Protein AF-A0A443SEE2-F1 (afdb_monomer_lite)

InterPro domains:
  IPR051436 Autophagy-related EPG5 [PTHR31139] (10-114)
  IPR059030 Epg5-like, central TPR repeats [PF26103] (9-128)

Secondary structure (DSSP, 8-state):
-HHHHHHHHH--HHHHHTTS-HHHHHHHHHHHHHHHHHH-SS--HHHHHHHHHHHHHHHHHHHTTTTTTHHHHHHHHHHHHHTT-S-THHHHHHHHHTT-----SS--HHHHHHHHHHHHHHSTTSS---

Organism: NCBI:txid299467

pLDDT: mean 77.96, std 16.77, range [37.06, 95.12]

Structure (mmCIF, N/CA/C/O backbone):
data_AF-A0A443SEE2-F1
#
_entry.id   AF-A0A443SEE2-F1
#
loop_
_atom_site.group_PDB
_atom_site.id
_atom_site.type_symbol
_atom_site.label_atom_id
_atom_site.label_alt_id
_atom_site.label_comp_id
_atom_site.label_asym_id
_atom_site.label_entity_id
_atom_site.label_seq_id
_atom_site.pdbx_PDB_ins_code
_atom_site.Cartn_x
_atom_site.Cartn_y
_atom_site.Cartn_z
_atom_site.occupancy
_atom_site.B_iso_or_equiv
_atom_site.auth_seq_id
_atom_site.auth_comp_id
_atom_site.auth_asym_id
_atom_site.auth_atom_id
_atom_site.pdbx_PDB_model_num
ATOM 1 N N . MET A 1 1 ? -20.504 -14.846 -4.254 1.00 46.56 1 MET A N 1
ATOM 2 C CA . MET A 1 1 ? -19.499 -14.355 -3.280 1.00 46.56 1 MET A CA 1
ATOM 3 C C . MET A 1 1 ? -18.223 -15.199 -3.322 1.00 46.56 1 MET A C 1
ATOM 5 O O . MET A 1 1 ? -17.171 -14.640 -3.590 1.00 46.56 1 MET A O 1
ATOM 9 N N . PHE A 1 2 ? -18.309 -16.530 -3.189 1.00 39.66 2 PHE A N 1
ATOM 10 C CA . PHE A 1 2 ? -17.156 -17.447 -3.275 1.00 39.66 2 PHE A CA 1
ATOM 11 C C . PHE A 1 2 ? -16.376 -17.401 -4.605 1.00 39.66 2 PHE A C 1
ATOM 13 O O . PHE A 1 2 ? -15.151 -17.400 -4.594 1.00 39.66 2 PHE A O 1
ATOM 20 N N . THR A 1 3 ? -17.060 -17.278 -5.745 1.00 41.34 3 THR A N 1
ATOM 21 C CA . THR A 1 3 ? -16.430 -17.241 -7.080 1.00 41.34 3 THR A CA 1
ATOM 22 C C . THR A 1 3 ? -15.561 -16.000 -7.308 1.00 41.34 3 THR A C 1
ATOM 24 O O . THR A 1 3 ? -14.531 -16.072 -7.968 1.00 41.34 3 THR A O 1
ATOM 27 N N . VAL A 1 4 ? -15.947 -14.861 -6.722 1.00 49.19 4 VAL A N 1
ATOM 28 C CA . VAL A 1 4 ? -15.193 -13.600 -6.820 1.00 49.19 4 VAL A CA 1
ATOM 29 C C . VAL A 1 4 ? -13.936 -13.665 -5.951 1.00 49.19 4 VAL A C 1
ATOM 31 O O . VAL A 1 4 ? -12.861 -13.299 -6.407 1.00 49.19 4 VAL A O 1
ATOM 34 N N . ILE A 1 5 ? -14.039 -14.205 -4.732 1.00 50.00 5 ILE A N 1
ATOM 35 C CA . ILE A 1 5 ? -12.885 -14.372 -3.833 1.00 50.00 5 ILE A CA 1
ATOM 36 C C . ILE A 1 5 ? -11.859 -15.343 -4.438 1.00 50.00 5 ILE A C 1
ATOM 38 O O . ILE A 1 5 ? -10.663 -15.070 -4.388 1.00 50.00 5 ILE A O 1
ATOM 42 N N . TYR A 1 6 ? -12.316 -16.433 -5.064 1.00 48.41 6 TYR A N 1
ATOM 43 C CA . TYR A 1 6 ? -11.445 -17.398 -5.739 1.00 48.41 6 TYR A CA 1
ATOM 44 C C . TYR A 1 6 ? -10.645 -16.766 -6.888 1.00 48.41 6 TYR A C 1
ATOM 46 O O . TYR A 1 6 ? -9.431 -16.950 -6.966 1.00 48.41 6 TYR A O 1
ATOM 54 N N . HIS A 1 7 ? -11.294 -15.962 -7.737 1.00 53.75 7 HIS A N 1
ATOM 55 C CA . HIS A 1 7 ? -10.612 -15.301 -8.851 1.00 53.75 7 HIS A CA 1
ATOM 56 C C . HIS A 1 7 ? -9.624 -14.220 -8.409 1.00 53.75 7 HIS A C 1
ATOM 58 O O . HIS A 1 7 ? -8.552 -14.120 -8.998 1.00 53.75 7 HIS A O 1
ATOM 64 N N . ILE A 1 8 ? -9.923 -13.458 -7.351 1.00 56.81 8 ILE A N 1
ATOM 65 C CA . ILE A 1 8 ? -8.972 -12.461 -6.833 1.00 56.81 8 ILE A CA 1
ATOM 66 C C . ILE A 1 8 ? -7.785 -13.168 -6.155 1.00 56.81 8 ILE A C 1
ATOM 68 O O . ILE A 1 8 ? -6.652 -12.720 -6.278 1.00 56.81 8 ILE A O 1
ATOM 72 N N . HIS A 1 9 ? -8.001 -14.308 -5.487 1.00 59.94 9 HIS A N 1
ATOM 73 C CA . HIS A 1 9 ? -6.911 -15.063 -4.858 1.00 59.94 9 HIS A CA 1
ATOM 74 C C . HIS A 1 9 ? -5.947 -15.680 -5.888 1.00 59.94 9 HIS A C 1
ATOM 76 O O . HIS A 1 9 ? -4.756 -15.830 -5.610 1.00 59.94 9 HIS A O 1
ATOM 82 N N . GLN A 1 10 ? -6.440 -16.042 -7.073 1.00 65.19 10 GLN A N 1
ATOM 83 C CA . GLN A 1 10 ? -5.607 -16.538 -8.173 1.00 65.19 10 GLN A CA 1
ATOM 84 C C . GLN A 1 10 ? -4.943 -15.426 -8.988 1.00 65.19 10 GLN A C 1
ATOM 86 O O . GLN A 1 10 ? -4.058 -15.712 -9.794 1.00 65.19 10 GLN A O 1
ATOM 91 N N . PHE A 1 11 ? -5.350 -14.171 -8.799 1.00 75.81 11 PHE A N 1
ATOM 92 C CA . PHE A 1 11 ? -4.791 -13.061 -9.548 1.00 75.81 11 PHE A CA 1
ATOM 93 C C . PHE A 1 11 ? -3.407 -12.683 -9.007 1.00 75.81 11 PHE A C 1
ATOM 95 O O . PHE A 1 11 ? -3.268 -12.032 -7.968 1.00 75.81 11 PHE A O 1
ATOM 102 N N . ASP A 1 12 ? -2.363 -13.092 -9.730 1.00 82.88 12 ASP A N 1
ATOM 103 C CA . ASP A 1 12 ? -0.988 -12.694 -9.440 1.00 82.88 12 ASP A CA 1
ATOM 104 C C . ASP A 1 12 ? -0.733 -11.251 -9.895 1.00 82.88 12 ASP A C 1
ATOM 106 O O . ASP A 1 12 ? -0.177 -10.979 -10.962 1.00 82.88 12 ASP A O 1
ATOM 110 N N . VAL A 1 13 ? -1.148 -10.313 -9.042 1.00 84.31 13 VAL A N 1
ATOM 111 C CA . VAL A 1 13 ? -0.943 -8.871 -9.231 1.00 84.31 13 VAL A CA 1
ATOM 112 C C . VAL A 1 13 ? 0.531 -8.527 -9.439 1.00 84.31 13 VAL A C 1
ATOM 114 O O . VAL A 1 13 ? 0.828 -7.628 -10.215 1.00 84.31 13 VAL A O 1
ATOM 117 N N . ASN A 1 14 ? 1.468 -9.230 -8.796 1.00 82.75 14 ASN A N 1
ATOM 118 C CA . ASN A 1 14 ? 2.893 -8.916 -8.920 1.00 82.75 14 ASN A CA 1
ATOM 119 C C . ASN A 1 14 ? 3.394 -9.195 -10.344 1.00 82.75 14 ASN A C 1
ATOM 121 O O . ASN A 1 14 ? 4.034 -8.344 -10.960 1.00 82.75 14 ASN A O 1
ATOM 125 N N . SER A 1 15 ? 3.067 -10.369 -10.887 1.00 82.31 15 SER A N 1
ATOM 126 C CA . SER A 1 15 ? 3.425 -10.723 -12.265 1.00 82.31 15 SER A CA 1
ATOM 127 C C . SER A 1 15 ? 2.676 -9.865 -13.289 1.00 82.31 15 SER A C 1
ATOM 129 O O . SER A 1 15 ? 3.283 -9.404 -14.253 1.00 82.31 15 SER A O 1
ATOM 131 N N . TRP A 1 16 ? 1.390 -9.586 -13.057 1.00 89.81 16 TRP A N 1
ATOM 132 C CA . TRP A 1 16 ? 0.579 -8.736 -13.933 1.00 89.81 16 TRP A CA 1
ATOM 133 C C . TRP A 1 16 ? 1.084 -7.287 -13.991 1.00 89.81 16 TRP A C 1
ATOM 135 O O . TRP A 1 16 ? 1.222 -6.733 -15.082 1.00 89.81 16 TRP A O 1
ATOM 145 N N . LEU A 1 17 ? 1.457 -6.694 -12.849 1.00 86.69 17 LEU A N 1
ATOM 146 C CA . LEU A 1 17 ? 1.955 -5.315 -12.787 1.00 86.69 17 LEU A CA 1
ATOM 147 C C . LEU A 1 17 ? 3.214 -5.084 -13.628 1.00 86.69 17 LEU A C 1
ATOM 149 O O . LEU A 1 17 ? 3.448 -3.960 -14.058 1.00 86.69 17 LEU A O 1
ATOM 153 N N . LYS A 1 18 ? 4.015 -6.122 -13.890 1.00 84.62 18 LYS A N 1
ATOM 154 C CA . LYS A 1 18 ? 5.246 -6.014 -14.691 1.00 84.62 18 LYS A CA 1
ATOM 155 C C . LYS A 1 18 ? 4.995 -5.855 -16.190 1.00 84.62 18 LYS A C 1
ATOM 157 O O . LYS A 1 18 ? 5.890 -5.401 -16.892 1.00 84.62 18 LYS A O 1
ATOM 162 N N . ILE A 1 19 ? 3.826 -6.266 -16.677 1.00 89.25 19 ILE A N 1
ATOM 163 C CA . ILE A 1 19 ? 3.516 -6.333 -18.115 1.00 89.25 19 ILE A CA 1
ATOM 164 C C . ILE A 1 19 ? 2.350 -5.431 -18.527 1.00 89.25 19 ILE A C 1
ATOM 166 O O . ILE A 1 19 ? 2.161 -5.175 -19.712 1.00 89.25 19 ILE A O 1
ATOM 170 N N . VAL A 1 20 ? 1.551 -4.982 -17.560 1.00 91.00 20 VAL A N 1
ATOM 171 C CA . VAL A 1 20 ? 0.346 -4.188 -17.794 1.00 91.00 20 VAL A CA 1
ATOM 172 C C . VAL A 1 20 ? 0.673 -2.733 -18.170 1.00 91.00 20 VAL A C 1
ATOM 174 O O . VAL A 1 20 ? 1.660 -2.158 -17.703 1.00 91.00 20 VAL A O 1
ATOM 177 N N . ALA A 1 21 ? -0.188 -2.112 -18.980 1.00 91.62 21 ALA A N 1
ATOM 178 C CA . ALA A 1 21 ? -0.100 -0.696 -19.309 1.00 91.62 21 ALA A CA 1
ATOM 179 C C . ALA A 1 21 ? -0.434 0.217 -18.112 1.00 91.62 21 ALA A C 1
ATOM 181 O O . ALA A 1 21 ? -1.302 -0.073 -17.286 1.00 91.62 21 ALA A O 1
ATOM 182 N N . ASP A 1 22 ? 0.178 1.404 -18.073 1.00 89.56 22 ASP A N 1
ATOM 183 C CA . ASP A 1 22 ? 0.053 2.346 -16.948 1.00 89.56 22 ASP A CA 1
ATOM 184 C C . ASP A 1 22 ? -1.384 2.800 -16.670 1.00 89.56 22 ASP A C 1
ATOM 186 O O . ASP A 1 22 ? -1.771 3.032 -15.518 1.00 89.56 22 ASP A O 1
ATOM 190 N N . ARG A 1 23 ? -2.194 2.911 -17.729 1.00 92.62 23 ARG A N 1
ATOM 191 C CA . ARG A 1 23 ? -3.616 3.255 -17.631 1.00 92.62 23 ARG A CA 1
ATOM 192 C C . ARG A 1 23 ? -4.376 2.217 -16.808 1.00 92.62 23 ARG A C 1
ATOM 194 O O . ARG A 1 23 ? -5.179 2.590 -15.956 1.00 92.62 23 ARG A O 1
ATOM 201 N N . GLU A 1 24 ? -4.127 0.939 -17.062 1.00 91.69 24 GLU A N 1
ATOM 202 C CA . GLU A 1 24 ? -4.805 -0.171 -16.394 1.00 91.69 24 GLU A CA 1
ATOM 203 C C . GLU A 1 24 ? -4.331 -0.292 -14.940 1.00 91.69 24 GLU A C 1
ATOM 205 O O . GLU A 1 24 ? -5.164 -0.436 -14.049 1.00 91.69 24 GLU A O 1
ATOM 210 N N . SER A 1 25 ? -3.033 -0.108 -14.667 1.00 91.50 25 SER A N 1
ATOM 211 C CA . SER A 1 25 ? -2.506 -0.015 -13.294 1.00 91.50 25 SER A CA 1
ATOM 212 C C . SER A 1 25 ? -3.155 1.114 -12.493 1.00 91.50 25 SER A C 1
ATOM 214 O O . SER A 1 25 ? -3.513 0.935 -11.330 1.00 91.50 25 SER A O 1
ATOM 216 N N . THR A 1 26 ? -3.331 2.284 -13.113 1.00 92.56 26 THR A N 1
ATOM 217 C CA . THR A 1 26 ? -3.946 3.449 -12.461 1.00 92.56 26 THR A CA 1
ATOM 218 C C . THR A 1 26 ? -5.421 3.189 -12.159 1.00 92.56 26 THR A C 1
ATOM 220 O O . THR A 1 26 ? -5.888 3.470 -11.055 1.00 92.56 26 THR A O 1
ATOM 223 N N . GLN A 1 27 ? -6.157 2.601 -13.106 1.00 93.44 27 GLN A N 1
ATOM 224 C CA . GLN A 1 27 ? -7.550 2.199 -12.894 1.00 93.44 27 GLN A CA 1
ATOM 225 C C . GLN A 1 27 ? -7.667 1.140 -11.795 1.00 93.44 27 GLN A C 1
ATOM 227 O O . GLN A 1 27 ? -8.519 1.256 -10.913 1.00 93.44 27 GLN A O 1
ATOM 232 N N . PHE A 1 28 ? -6.779 0.146 -11.798 1.00 94.25 28 PHE A N 1
ATOM 233 C CA . PHE A 1 28 ? -6.723 -0.872 -10.758 1.00 94.25 28 PHE A CA 1
ATOM 234 C C . PHE A 1 28 ? -6.459 -0.255 -9.382 1.00 94.25 28 PHE A C 1
ATOM 236 O O . PHE A 1 28 ? -7.170 -0.575 -8.433 1.00 94.25 28 PHE A O 1
ATOM 243 N N . LEU A 1 29 ? -5.519 0.687 -9.269 1.00 95.12 29 LEU A N 1
ATOM 244 C CA . LEU A 1 29 ? -5.239 1.383 -8.012 1.00 95.12 29 LEU A CA 1
ATOM 245 C C . LEU A 1 29 ? -6.443 2.185 -7.502 1.00 95.12 29 LEU A C 1
ATOM 247 O O . LEU A 1 29 ? -6.727 2.175 -6.305 1.00 95.12 29 LEU A O 1
ATOM 251 N N . GLN A 1 30 ? -7.181 2.846 -8.396 1.00 95.00 30 GLN A N 1
ATOM 252 C CA . GLN A 1 30 ? -8.413 3.554 -8.038 1.00 95.00 30 GLN A CA 1
ATOM 253 C C . GLN A 1 30 ? -9.492 2.588 -7.532 1.00 95.00 30 GLN A C 1
ATOM 255 O O . GLN A 1 30 ? -10.102 2.830 -6.488 1.00 95.00 30 GLN A O 1
ATOM 260 N N . MET A 1 31 ? -9.702 1.467 -8.230 1.00 95.06 31 MET A N 1
ATOM 261 C CA . MET A 1 31 ? -10.640 0.423 -7.805 1.00 95.06 31 MET A CA 1
ATOM 262 C C . MET A 1 31 ? -10.240 -0.179 -6.455 1.00 95.06 31 MET A C 1
ATOM 264 O O . MET A 1 31 ? -11.090 -0.366 -5.583 1.00 95.06 31 MET A O 1
ATOM 268 N N . LEU A 1 32 ? -8.946 -0.433 -6.268 1.00 94.69 32 LEU A N 1
ATOM 269 C CA . LEU A 1 32 ? -8.374 -0.949 -5.034 1.00 94.69 32 LEU A CA 1
ATOM 270 C C . LEU A 1 32 ? -8.601 0.022 -3.872 1.00 94.69 32 LEU A C 1
ATOM 272 O O . LEU A 1 32 ? -9.077 -0.394 -2.818 1.00 94.69 32 LEU A O 1
ATOM 276 N N . GLY A 1 33 ? -8.328 1.314 -4.078 1.00 94.12 33 GLY A N 1
ATOM 277 C CA . GLY A 1 33 ? -8.597 2.363 -3.099 1.00 94.12 33 GLY A CA 1
ATOM 278 C C . GLY A 1 33 ? -10.068 2.390 -2.687 1.00 94.12 33 GLY A C 1
ATOM 279 O O . GLY A 1 33 ? -10.372 2.270 -1.502 1.00 94.12 33 GLY A O 1
ATOM 280 N N . ASN A 1 34 ? -10.987 2.457 -3.653 1.00 94.31 34 ASN A N 1
ATOM 281 C CA . ASN A 1 34 ? -12.431 2.472 -3.390 1.00 94.31 34 ASN A CA 1
ATOM 282 C C . ASN A 1 34 ? -12.894 1.245 -2.595 1.00 94.31 34 ASN A C 1
ATOM 284 O O . ASN A 1 34 ? -13.676 1.365 -1.650 1.00 94.31 34 ASN A O 1
ATOM 288 N N . ALA A 1 35 ? -12.382 0.064 -2.940 1.00 92.88 35 ALA A N 1
ATOM 289 C CA . ALA A 1 35 ? -12.690 -1.153 -2.209 1.00 92.88 35 ALA A CA 1
ATOM 290 C C . ALA A 1 35 ? -12.152 -1.111 -0.772 1.00 92.88 35 ALA A C 1
ATOM 292 O O . ALA A 1 35 ? -12.892 -1.445 0.152 1.00 92.88 35 ALA A O 1
ATOM 293 N N . LEU A 1 36 ? -10.921 -0.637 -0.556 1.00 93.81 36 LEU A N 1
ATOM 294 C CA . LEU A 1 36 ? -10.349 -0.452 0.782 1.00 93.81 36 LEU A CA 1
ATOM 295 C C . LEU A 1 36 ? -11.188 0.509 1.639 1.00 93.81 36 LEU A C 1
ATOM 297 O O . LEU A 1 36 ? -11.471 0.193 2.794 1.00 93.81 36 LEU A O 1
ATOM 301 N N . PHE A 1 37 ? -11.665 1.621 1.069 1.00 93.81 37 PHE A N 1
ATOM 302 C CA . PHE A 1 37 ? -12.598 2.531 1.747 1.00 93.81 37 PHE A CA 1
ATOM 303 C C . PHE A 1 37 ? -13.937 1.859 2.088 1.00 93.81 37 PHE A C 1
ATOM 305 O O . PHE A 1 37 ? -14.502 2.126 3.146 1.00 93.81 37 PHE A O 1
ATOM 312 N N . SER A 1 38 ? -14.429 0.946 1.244 1.00 91.94 38 SER A N 1
ATOM 313 C CA . SER A 1 38 ? -15.696 0.234 1.483 1.00 91.94 38 SER A CA 1
ATOM 314 C C . SER A 1 38 ? -15.652 -0.738 2.672 1.00 91.94 38 SER A C 1
ATOM 316 O O . SER A 1 38 ? -16.694 -1.039 3.260 1.00 91.94 38 SER A O 1
ATOM 318 N N . PHE A 1 39 ? -14.462 -1.213 3.061 1.00 90.88 39 PHE A N 1
ATOM 319 C CA . PHE A 1 39 ? -14.288 -2.023 4.273 1.00 90.88 39 PHE A CA 1
ATOM 320 C C . PHE A 1 39 ? -14.373 -1.184 5.555 1.00 90.88 39 PHE A C 1
ATOM 322 O O . PHE A 1 39 ? -14.716 -1.719 6.611 1.00 90.88 39 PHE A O 1
ATOM 329 N N . GLY A 1 40 ? -14.102 0.121 5.468 1.00 88.81 40 GLY A N 1
ATOM 330 C CA . GLY A 1 40 ? -14.102 1.031 6.606 1.00 88.81 40 GLY A CA 1
ATOM 331 C C . GLY A 1 40 ? -12.990 0.746 7.624 1.00 88.81 40 GLY A C 1
ATOM 332 O O . GLY A 1 40 ? -12.047 -0.007 7.378 1.00 88.81 40 GLY A O 1
ATOM 333 N N . LYS A 1 41 ? -13.111 1.363 8.807 1.00 87.75 41 LYS A N 1
ATOM 334 C CA . LYS A 1 41 ? -12.120 1.245 9.893 1.00 87.75 41 LYS A CA 1
ATOM 335 C C . LYS A 1 41 ? -12.159 -0.083 10.655 1.00 87.75 41 LYS A C 1
ATOM 337 O O . LYS A 1 41 ? -11.118 -0.537 11.113 1.00 87.75 41 LYS A O 1
ATOM 342 N N . ASN A 1 42 ? -13.341 -0.693 10.774 1.00 87.00 42 ASN A N 1
ATOM 343 C CA . ASN A 1 42 ? -13.584 -1.913 11.554 1.00 87.00 42 ASN A CA 1
ATOM 344 C C . ASN A 1 42 ? -14.321 -2.953 10.692 1.00 87.00 42 ASN A C 1
ATOM 346 O O . ASN A 1 42 ? -15.540 -3.098 10.811 1.00 87.00 42 ASN A O 1
ATOM 350 N N . PRO A 1 43 ? -13.607 -3.638 9.787 1.00 86.38 43 PRO A N 1
ATOM 351 C CA . PRO A 1 43 ? -14.188 -4.689 8.964 1.00 86.38 43 PRO A CA 1
ATOM 352 C C . PRO A 1 43 ? -14.584 -5.899 9.820 1.00 86.38 43 PRO A C 1
ATOM 354 O O . PRO A 1 43 ? -13.843 -6.312 10.711 1.00 86.38 43 PRO A O 1
ATOM 357 N N . ASN A 1 44 ? -15.755 -6.467 9.531 1.00 86.62 44 ASN A N 1
ATOM 358 C CA . ASN A 1 44 ? -16.263 -7.688 10.157 1.00 86.62 44 ASN A CA 1
ATOM 359 C C . ASN A 1 44 ? -15.429 -8.919 9.762 1.00 86.62 44 ASN A C 1
ATOM 361 O O . ASN A 1 44 ? -14.793 -8.931 8.706 1.00 86.62 44 ASN A O 1
ATOM 365 N N . ASP A 1 45 ? -15.471 -9.969 10.584 1.00 82.19 45 ASP A N 1
ATOM 366 C CA . ASP A 1 45 ? -14.623 -11.163 10.434 1.00 82.19 45 ASP A CA 1
ATOM 367 C C . ASP A 1 45 ? -14.761 -11.837 9.061 1.00 82.19 45 ASP A C 1
ATOM 369 O O . ASP A 1 45 ? -13.770 -12.221 8.443 1.00 82.19 45 ASP A O 1
ATOM 373 N N . GLU A 1 46 ? -15.975 -11.862 8.509 1.00 80.69 46 GLU A N 1
ATOM 374 C CA . GLU A 1 46 ? -16.267 -12.405 7.174 1.00 80.69 46 GLU A CA 1
ATOM 375 C C . GLU A 1 46 ? -15.525 -11.679 6.038 1.00 80.69 46 GLU A C 1
ATOM 377 O O . GLU A 1 46 ? -15.282 -12.248 4.973 1.00 80.69 46 GLU A O 1
ATOM 382 N N . LYS A 1 47 ? -15.151 -10.413 6.250 1.00 83.62 47 LYS A N 1
ATOM 383 C CA . LYS A 1 47 ? -14.447 -9.579 5.270 1.00 83.62 47 LYS A CA 1
ATOM 384 C C . LYS A 1 47 ? -12.933 -9.565 5.466 1.00 83.62 47 LYS A C 1
ATOM 386 O O . LYS A 1 47 ? -12.233 -9.076 4.581 1.00 83.62 47 LYS A O 1
ATOM 391 N N . GLN A 1 48 ? -12.412 -10.112 6.566 1.00 82.94 48 GLN A N 1
ATOM 392 C CA . GLN A 1 48 ? -10.982 -10.055 6.902 1.00 82.94 48 GLN A CA 1
ATOM 393 C C . GLN A 1 48 ? -10.102 -10.745 5.856 1.00 82.94 48 GLN A C 1
ATOM 395 O O . GLN A 1 48 ? -9.055 -10.216 5.483 1.00 82.94 48 GLN A O 1
ATOM 400 N N . MET A 1 49 ? -10.544 -11.889 5.322 1.00 85.94 49 MET A N 1
ATOM 401 C CA . MET A 1 49 ? -9.804 -12.606 4.278 1.00 85.94 49 MET A CA 1
ATOM 402 C C . MET A 1 49 ? -9.672 -11.764 3.003 1.00 85.94 49 MET A C 1
ATOM 404 O O . MET A 1 49 ? -8.581 -11.631 2.447 1.00 85.94 49 MET A O 1
ATOM 408 N N . VAL A 1 50 ? -10.776 -11.157 2.560 1.00 88.06 50 VAL A N 1
ATOM 409 C CA . VAL A 1 50 ? -10.792 -10.304 1.364 1.00 88.06 50 VAL A CA 1
ATOM 410 C C . VAL A 1 50 ? -9.974 -9.040 1.609 1.00 88.06 50 VAL A C 1
ATOM 412 O O . VAL A 1 50 ? -9.154 -8.667 0.780 1.00 88.06 50 VAL A O 1
ATOM 415 N N . LEU A 1 51 ? -10.107 -8.421 2.780 1.00 89.62 51 LEU A N 1
ATOM 416 C CA . LEU A 1 51 ? -9.288 -7.279 3.164 1.00 89.62 51 LEU A CA 1
ATOM 417 C C . LEU A 1 51 ? -7.790 -7.610 3.125 1.00 89.62 51 LEU A C 1
ATOM 419 O O . LEU A 1 51 ? -7.016 -6.819 2.593 1.00 89.62 51 LEU A O 1
ATOM 423 N N . GLY A 1 52 ? -7.372 -8.768 3.645 1.00 89.25 52 GLY A N 1
ATOM 424 C CA . GLY A 1 52 ? -5.977 -9.223 3.606 1.00 89.25 52 GLY A CA 1
ATOM 425 C C . GLY A 1 52 ? -5.408 -9.288 2.187 1.00 89.25 52 GLY A C 1
ATOM 426 O O . GLY A 1 52 ? -4.274 -8.874 1.945 1.00 89.25 52 GLY A O 1
ATOM 427 N N . LEU A 1 53 ? -6.222 -9.726 1.230 1.00 90.94 53 LEU A N 1
ATOM 428 C CA . LEU A 1 53 ? -5.855 -9.782 -0.181 1.00 90.94 53 LEU A CA 1
ATOM 429 C C . LEU A 1 53 ? -5.670 -8.382 -0.786 1.00 90.94 53 LEU A C 1
ATOM 431 O O . LEU A 1 53 ? -4.653 -8.108 -1.420 1.00 90.94 53 LEU A O 1
ATOM 435 N N . TYR A 1 54 ? -6.597 -7.461 -0.511 1.00 92.44 54 TYR A N 1
ATOM 436 C CA . TYR A 1 54 ? -6.526 -6.079 -0.999 1.00 92.44 54 TYR A CA 1
ATOM 437 C C . TYR A 1 54 ? -5.366 -5.305 -0.356 1.00 92.44 54 TYR A C 1
ATOM 439 O O . TYR A 1 54 ? -4.680 -4.547 -1.041 1.00 92.44 54 TYR A O 1
ATOM 447 N N . ARG A 1 55 ? -5.096 -5.542 0.936 1.00 92.50 55 ARG A N 1
ATOM 448 C CA . ARG A 1 55 ? -3.909 -5.029 1.640 1.00 92.50 55 ARG A CA 1
ATOM 449 C C . ARG A 1 55 ? -2.641 -5.438 0.895 1.00 92.50 55 ARG A C 1
ATOM 451 O O . ARG A 1 55 ? -1.847 -4.579 0.529 1.00 92.50 55 ARG A O 1
ATOM 458 N N . LYS A 1 56 ? -2.504 -6.727 0.571 1.00 91.12 56 LYS A N 1
ATOM 459 C CA . LYS A 1 56 ? -1.350 -7.264 -0.163 1.00 91.12 56 LYS A CA 1
ATOM 460 C C . LYS A 1 56 ? -1.215 -6.677 -1.572 1.00 91.12 56 LYS A C 1
ATOM 462 O O . LYS A 1 56 ? -0.114 -6.350 -2.004 1.00 91.12 56 LYS A O 1
ATOM 467 N N . HIS A 1 57 ? -2.322 -6.500 -2.289 1.00 92.62 57 HIS A N 1
ATOM 468 C CA . HIS A 1 57 ? -2.308 -5.852 -3.602 1.00 92.62 57 HIS A CA 1
ATOM 469 C C . HIS A 1 57 ? -1.845 -4.394 -3.530 1.00 92.62 57 HIS A C 1
ATOM 471 O O . HIS A 1 57 ? -1.090 -3.961 -4.395 1.00 92.62 57 HIS A O 1
ATOM 477 N N . LEU A 1 58 ? -2.223 -3.653 -2.484 1.00 93.44 58 LEU A N 1
ATOM 478 C CA . LEU A 1 58 ? -1.761 -2.276 -2.287 1.00 93.44 58 LEU A CA 1
ATOM 479 C C . LEU A 1 58 ? -0.252 -2.222 -2.027 1.00 93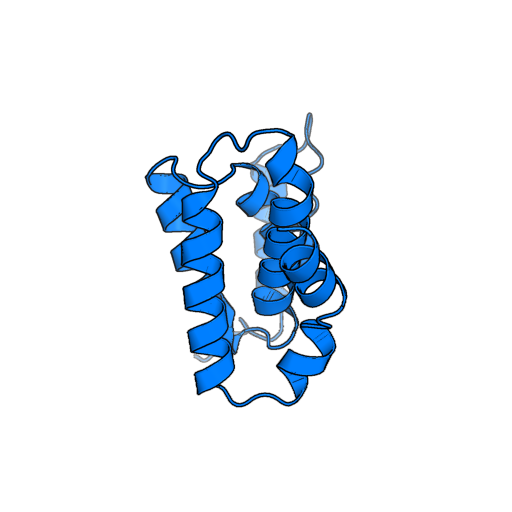.44 58 LEU A C 1
ATOM 481 O O . LEU A 1 58 ? 0.428 -1.341 -2.548 1.00 93.44 58 LEU A O 1
ATOM 485 N N . GLN A 1 59 ? 0.282 -3.195 -1.282 1.00 91.06 59 GLN A N 1
ATOM 486 C CA . GLN A 1 59 ? 1.727 -3.345 -1.102 1.00 91.06 59 GLN A CA 1
ATOM 487 C C . GLN A 1 59 ? 2.425 -3.601 -2.445 1.00 91.06 59 GLN A C 1
ATOM 489 O O . GLN A 1 59 ? 3.414 -2.941 -2.746 1.00 91.06 59 GLN A O 1
ATOM 494 N N . TYR A 1 60 ? 1.881 -4.481 -3.296 1.00 89.81 60 TYR A N 1
ATOM 495 C CA . TYR A 1 60 ? 2.418 -4.707 -4.645 1.00 89.81 60 TYR A CA 1
ATOM 496 C C . TYR A 1 60 ? 2.386 -3.450 -5.517 1.00 89.81 60 TYR A C 1
ATOM 498 O O . TYR A 1 60 ? 3.381 -3.154 -6.173 1.00 89.81 60 TYR A O 1
ATOM 506 N N . MET A 1 61 ? 1.303 -2.668 -5.471 1.00 91.12 61 MET A N 1
ATOM 507 C CA . MET A 1 61 ? 1.238 -1.373 -6.159 1.00 91.12 61 MET A CA 1
ATOM 508 C C . MET A 1 61 ? 2.357 -0.427 -5.714 1.00 91.12 61 MET A C 1
ATOM 510 O O . MET A 1 61 ? 2.902 0.304 -6.537 1.00 91.12 61 MET A O 1
ATOM 514 N N . ALA A 1 62 ? 2.711 -0.450 -4.427 1.00 87.50 62 ALA A N 1
ATOM 515 C CA . ALA A 1 62 ? 3.775 0.382 -3.886 1.00 87.50 62 ALA A CA 1
ATOM 516 C C . ALA A 1 62 ? 5.179 -0.089 -4.301 1.00 87.50 62 ALA A C 1
ATOM 518 O O . ALA A 1 62 ? 6.029 0.757 -4.554 1.00 87.50 62 ALA A O 1
ATOM 519 N N . ILE A 1 63 ? 5.435 -1.403 -4.372 1.00 85.62 63 ILE A N 1
ATOM 520 C CA . ILE A 1 63 ? 6.804 -1.941 -4.522 1.00 85.62 63 ILE A CA 1
ATOM 521 C C . ILE A 1 63 ? 7.152 -2.472 -5.920 1.00 85.62 63 ILE A C 1
ATOM 523 O O . ILE A 1 63 ? 8.312 -2.401 -6.310 1.00 85.62 63 ILE A O 1
ATOM 527 N N . CYS A 1 64 ? 6.199 -3.017 -6.686 1.00 80.38 64 CYS A N 1
ATOM 528 C CA . CYS A 1 64 ? 6.503 -3.741 -7.933 1.00 80.38 64 CYS A CA 1
ATOM 529 C C . CYS A 1 64 ? 6.988 -2.823 -9.060 1.00 80.38 64 CYS A C 1
ATOM 531 O O . CYS A 1 64 ? 7.831 -3.222 -9.858 1.00 80.38 64 CYS A O 1
ATOM 533 N N . ARG A 1 65 ? 6.444 -1.607 -9.124 1.00 76.81 65 ARG A N 1
ATOM 534 C CA . ARG A 1 65 ? 6.825 -0.556 -10.076 1.00 76.81 65 ARG A CA 1
ATOM 535 C C . ARG A 1 65 ? 7.179 0.721 -9.334 1.00 76.81 65 ARG A C 1
ATOM 537 O O . ARG A 1 65 ? 6.720 1.806 -9.659 1.00 76.81 65 ARG A O 1
ATOM 544 N N . PHE A 1 66 ? 7.923 0.563 -8.247 1.00 78.00 66 PHE A N 1
ATOM 545 C CA . PHE A 1 66 ? 8.364 1.698 -7.460 1.00 78.00 66 PHE A CA 1
ATOM 546 C C . PHE A 1 66 ? 9.263 2.618 -8.313 1.00 78.00 66 PHE A C 1
ATOM 548 O O . PHE A 1 66 ? 10.174 2.098 -8.961 1.00 78.00 66 PHE A O 1
ATOM 555 N N . PRO A 1 67 ? 9.072 3.954 -8.292 1.00 84.44 67 PRO A N 1
ATOM 556 C CA . PRO A 1 67 ? 8.131 4.728 -7.470 1.00 84.44 67 PRO A CA 1
ATOM 557 C C . PRO A 1 67 ? 6.826 5.153 -8.183 1.00 84.44 67 PRO A C 1
ATOM 559 O O . PRO A 1 67 ? 6.072 5.936 -7.607 1.00 84.44 67 PRO A O 1
ATOM 562 N N . ASP A 1 68 ? 6.540 4.654 -9.390 1.00 83.06 68 ASP A N 1
ATOM 563 C CA . ASP A 1 68 ? 5.498 5.136 -10.321 1.00 83.06 68 ASP A CA 1
ATOM 564 C C . ASP A 1 68 ? 4.126 5.404 -9.670 1.00 83.06 68 ASP A C 1
ATOM 566 O O . ASP A 1 68 ? 3.453 6.388 -9.981 1.00 83.06 68 ASP A O 1
ATOM 570 N N . TYR A 1 69 ? 3.699 4.545 -8.739 1.00 88.06 69 TYR A N 1
ATOM 571 C CA . TYR A 1 69 ? 2.379 4.629 -8.093 1.00 88.06 69 TYR A CA 1
ATOM 572 C C . TYR A 1 69 ? 2.421 5.076 -6.631 1.00 88.06 69 TYR A C 1
ATOM 574 O O . TYR A 1 69 ? 1.377 5.182 -5.981 1.00 88.06 69 TYR A O 1
ATOM 582 N N . LEU A 1 70 ? 3.610 5.359 -6.101 1.00 87.75 70 LEU A N 1
ATOM 583 C CA . LEU A 1 70 ? 3.825 5.626 -4.684 1.00 87.75 70 LEU A CA 1
ATOM 584 C C . LEU A 1 70 ? 3.013 6.826 -4.188 1.00 87.75 70 LEU A C 1
ATOM 586 O O . LEU A 1 70 ? 2.360 6.752 -3.147 1.00 87.75 70 LEU A O 1
ATOM 590 N N . GLU A 1 71 ? 3.018 7.921 -4.950 1.00 89.94 71 GLU A N 1
ATOM 591 C CA . GLU A 1 71 ? 2.268 9.132 -4.611 1.00 89.94 71 GLU A CA 1
ATOM 592 C C . GLU A 1 71 ? 0.770 8.832 -4.466 1.00 89.94 71 GLU A C 1
ATOM 594 O O . GLU A 1 71 ? 0.133 9.229 -3.489 1.00 89.94 71 GLU A O 1
ATOM 599 N N . GLN A 1 72 ? 0.206 8.089 -5.420 1.00 93.06 72 GLN A N 1
ATOM 600 C CA . GLN A 1 72 ? -1.210 7.737 -5.418 1.00 93.06 72 GLN A CA 1
ATOM 601 C C . GLN A 1 72 ? -1.552 6.804 -4.250 1.00 93.06 72 GLN A C 1
ATOM 603 O O . GLN A 1 72 ? -2.560 7.015 -3.572 1.00 93.06 72 GLN A O 1
ATOM 608 N N . VAL A 1 73 ? -0.687 5.829 -3.953 1.00 94.44 73 VAL A N 1
ATOM 609 C CA . VAL A 1 73 ? -0.833 4.951 -2.782 1.00 94.44 73 VAL A CA 1
ATOM 610 C C . VAL A 1 73 ? -0.822 5.766 -1.483 1.00 94.44 73 VAL A C 1
ATOM 612 O O . VAL A 1 73 ? -1.710 5.594 -0.644 1.00 94.44 73 VAL A O 1
ATOM 615 N N . PHE A 1 74 ? 0.117 6.705 -1.325 1.00 93.56 74 PHE A N 1
ATOM 616 C CA . PHE A 1 74 ? 0.154 7.585 -0.155 1.00 93.56 74 PHE A CA 1
ATOM 617 C C . PHE A 1 74 ? -1.087 8.464 -0.054 1.00 93.56 74 PHE A C 1
ATOM 619 O O . PHE A 1 74 ? -1.648 8.589 1.034 1.00 93.56 74 PHE A O 1
ATOM 626 N N . ARG A 1 75 ? -1.554 9.047 -1.164 1.00 93.56 75 ARG A N 1
ATOM 627 C CA . ARG A 1 75 ? -2.781 9.856 -1.178 1.00 93.56 75 ARG A CA 1
ATOM 628 C C . ARG A 1 75 ? -3.981 9.055 -0.673 1.00 93.56 75 ARG A C 1
ATOM 630 O O . ARG A 1 75 ? -4.720 9.566 0.164 1.00 93.56 75 ARG A O 1
ATOM 637 N N . ILE A 1 76 ? -4.145 7.808 -1.123 1.00 94.75 76 ILE A N 1
ATOM 638 C CA . ILE A 1 76 ? -5.219 6.910 -0.667 1.00 94.75 76 ILE A CA 1
ATOM 639 C C . ILE A 1 76 ? -5.118 6.680 0.843 1.00 94.75 76 ILE A C 1
ATOM 641 O O . ILE A 1 76 ? -6.078 6.940 1.572 1.00 94.75 76 ILE A O 1
ATOM 645 N N . ILE A 1 77 ? -3.952 6.236 1.325 1.00 93.06 77 ILE A N 1
ATOM 646 C CA . ILE A 1 77 ? -3.788 5.859 2.732 1.00 93.06 77 ILE A CA 1
ATOM 647 C C . ILE A 1 77 ? -3.905 7.080 3.642 1.00 93.06 77 ILE A C 1
ATOM 649 O O . ILE A 1 77 ? -4.694 7.060 4.582 1.00 93.06 77 ILE A O 1
ATOM 653 N N . LEU A 1 78 ? -3.179 8.163 3.363 1.00 91.50 78 LEU A N 1
ATOM 654 C CA . LEU A 1 78 ? -3.177 9.358 4.209 1.00 91.50 78 LEU A CA 1
ATOM 655 C C . LEU A 1 78 ? -4.552 10.029 4.259 1.00 91.50 78 LEU A C 1
ATOM 657 O O . LEU A 1 78 ? -4.963 10.480 5.328 1.00 91.50 78 LEU A O 1
ATOM 661 N N . ASN A 1 79 ? -5.290 10.059 3.144 1.00 91.75 79 ASN A N 1
ATOM 662 C CA . ASN A 1 79 ? -6.666 10.555 3.144 1.00 91.75 79 ASN A CA 1
ATOM 663 C C . ASN A 1 79 ? -7.574 9.677 4.017 1.00 91.75 79 ASN A C 1
ATOM 665 O O . ASN A 1 79 ? -8.368 10.185 4.809 1.00 91.75 79 ASN A O 1
ATOM 669 N N . GLY A 1 80 ? -7.430 8.355 3.925 1.00 89.31 80 GLY A N 1
ATOM 670 C CA . GLY A 1 80 ? -8.219 7.445 4.743 1.00 89.31 80 GLY A CA 1
ATOM 671 C C . GLY A 1 80 ? -7.888 7.492 6.230 1.00 89.31 80 GLY A C 1
ATOM 672 O O . GLY A 1 80 ? -8.810 7.459 7.046 1.00 89.31 80 GLY A O 1
ATOM 673 N N . MET A 1 81 ? -6.609 7.650 6.581 1.00 87.69 81 MET A N 1
ATOM 674 C CA . MET A 1 81 ? -6.158 7.831 7.964 1.00 87.69 81 MET A CA 1
ATOM 675 C C . MET A 1 81 ? -6.666 9.151 8.544 1.00 87.69 81 MET A C 1
ATOM 677 O O . MET A 1 81 ? -7.230 9.153 9.634 1.00 87.69 81 MET A O 1
ATOM 681 N N . ARG A 1 82 ? -6.555 10.255 7.789 1.00 87.75 82 ARG A N 1
ATOM 682 C CA . ARG A 1 82 ? -7.079 11.573 8.187 1.00 87.75 82 ARG A CA 1
ATOM 683 C C . ARG A 1 82 ? -8.561 11.514 8.559 1.00 87.75 82 ARG A C 1
ATOM 685 O O . ARG A 1 82 ? -8.968 12.126 9.539 1.00 87.75 82 ARG A O 1
ATOM 692 N N . ASN A 1 83 ? -9.350 10.775 7.783 1.00 88.50 83 ASN A N 1
ATOM 693 C CA . ASN A 1 83 ? -10.802 10.703 7.947 1.00 88.50 83 ASN A CA 1
ATOM 694 C C . ASN A 1 83 ? -11.264 9.499 8.789 1.00 88.50 83 ASN A C 1
ATOM 696 O O . ASN A 1 83 ? -12.464 9.249 8.867 1.00 88.50 83 ASN A O 1
ATOM 700 N N . PHE A 1 84 ? -10.343 8.718 9.370 1.00 87.56 84 PHE A N 1
ATOM 701 C CA . PHE A 1 84 ? -10.646 7.467 10.085 1.00 87.56 84 PHE A CA 1
ATOM 702 C C . PHE A 1 84 ? -11.583 6.525 9.303 1.00 87.56 84 PHE A C 1
ATOM 704 O O . PHE A 1 84 ? -12.499 5.916 9.860 1.00 87.56 84 PHE A O 1
ATOM 711 N N . SER A 1 85 ? -11.360 6.427 7.992 1.00 90.50 85 SER A N 1
ATOM 712 C CA . SER A 1 85 ? -12.229 5.720 7.036 1.00 90.50 85 SER A CA 1
ATOM 713 C C . SER A 1 85 ? -11.578 4.486 6.411 1.00 90.50 85 SER A C 1
ATOM 715 O O . SER A 1 85 ? -12.234 3.753 5.678 1.00 90.50 85 SER A O 1
ATOM 717 N N . LEU A 1 86 ? -10.310 4.224 6.734 1.00 91.31 86 LEU A N 1
ATOM 718 C CA . LEU A 1 86 ? -9.578 3.027 6.333 1.00 91.31 86 LEU A CA 1
ATOM 719 C C . LEU A 1 86 ? -9.211 2.169 7.539 1.00 91.31 86 LEU A C 1
ATOM 721 O O . LEU A 1 86 ? -9.128 2.650 8.671 1.00 91.31 86 LEU A O 1
ATOM 725 N N . TYR A 1 87 ? -8.945 0.894 7.268 1.00 89.81 87 TYR A N 1
ATOM 726 C CA . TYR A 1 87 ? -8.429 -0.036 8.259 1.00 89.81 87 TYR A CA 1
ATOM 727 C C . TYR A 1 87 ? -7.065 0.444 8.801 1.00 89.81 87 TYR A C 1
ATOM 729 O O . TYR A 1 87 ? -6.136 0.611 8.007 1.00 89.81 87 TYR A O 1
ATOM 737 N N . PRO A 1 88 ? -6.899 0.647 10.124 1.00 85.25 88 PRO A N 1
ATOM 738 C CA . PRO A 1 88 ? -5.712 1.303 10.686 1.00 85.25 88 PRO A CA 1
ATOM 739 C C . PRO 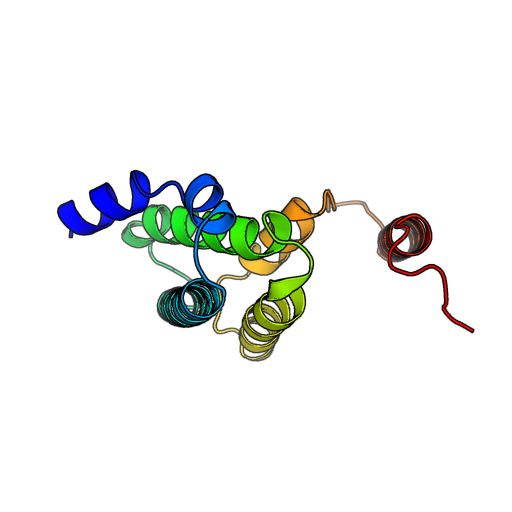A 1 88 ? -4.374 0.631 10.355 1.00 85.25 88 PRO A C 1
ATOM 741 O O . PRO A 1 88 ? -3.365 1.313 10.190 1.00 85.25 88 PRO A O 1
ATOM 744 N N . LEU A 1 89 ? -4.349 -0.701 10.216 1.00 87.94 89 LEU A N 1
ATOM 745 C CA . LEU A 1 89 ? -3.101 -1.425 9.952 1.00 87.94 89 LEU A CA 1
ATOM 746 C C . LEU A 1 89 ? -2.580 -1.253 8.518 1.00 87.94 89 LEU A C 1
ATOM 748 O O . LEU A 1 89 ? -1.419 -1.567 8.284 1.00 87.94 89 LEU A O 1
ATOM 752 N N . LEU A 1 90 ? -3.370 -0.697 7.587 1.00 89.38 90 LEU A N 1
ATOM 753 C CA . LEU A 1 90 ? -2.925 -0.437 6.209 1.00 89.38 90 LEU A CA 1
ATOM 754 C C . LEU A 1 90 ? -1.672 0.442 6.148 1.00 89.38 90 LEU A C 1
ATOM 756 O O . LEU A 1 90 ? -0.818 0.245 5.287 1.00 89.38 90 LEU A O 1
ATOM 760 N N . TRP A 1 91 ? -1.552 1.406 7.066 1.00 87.88 91 TRP A N 1
ATOM 761 C CA . TRP A 1 91 ? -0.355 2.239 7.165 1.00 87.88 91 TRP A CA 1
ATOM 762 C C . TRP A 1 91 ? 0.878 1.408 7.531 1.00 87.88 91 TRP A C 1
ATOM 764 O O . TRP A 1 91 ? 1.923 1.532 6.896 1.00 87.88 91 TRP A O 1
ATOM 774 N N . ASN A 1 92 ? 0.735 0.509 8.506 1.00 85.38 92 ASN A N 1
ATOM 775 C CA . ASN A 1 92 ? 1.817 -0.376 8.924 1.00 85.38 92 ASN A CA 1
ATOM 776 C C . ASN A 1 92 ? 2.199 -1.353 7.808 1.00 85.38 92 ASN A C 1
ATOM 778 O O . ASN A 1 92 ? 3.383 -1.569 7.579 1.00 85.38 92 ASN A O 1
ATOM 782 N N . ASP A 1 93 ? 1.226 -1.895 7.074 1.00 87.88 93 ASP A N 1
ATOM 783 C CA . ASP A 1 93 ? 1.495 -2.778 5.934 1.00 87.88 93 ASP A CA 1
ATOM 784 C C . ASP A 1 93 ? 2.301 -2.072 4.845 1.00 87.88 93 ASP A C 1
ATOM 786 O O . ASP A 1 93 ? 3.243 -2.642 4.288 1.00 87.88 93 ASP A O 1
ATOM 790 N N . LEU A 1 94 ? 1.950 -0.820 4.543 1.00 88.38 94 LEU A N 1
ATOM 791 C CA . LEU A 1 94 ? 2.690 -0.026 3.574 1.00 88.38 94 LEU A CA 1
ATOM 792 C C . LEU A 1 94 ? 4.138 0.177 4.039 1.00 88.38 94 LEU A C 1
ATOM 794 O O . LEU A 1 94 ? 5.061 -0.081 3.272 1.00 88.38 94 LEU A O 1
ATOM 798 N N . LEU A 1 95 ? 4.347 0.580 5.295 1.00 84.56 95 LEU A N 1
ATOM 799 C CA . LEU A 1 95 ? 5.688 0.764 5.856 1.00 84.56 95 LEU A CA 1
ATOM 800 C C . LEU A 1 95 ? 6.515 -0.530 5.821 1.00 84.56 95 LEU A C 1
ATOM 802 O O . LEU A 1 95 ? 7.661 -0.514 5.369 1.00 84.56 95 LEU A O 1
ATOM 806 N N . LEU A 1 96 ? 5.913 -1.657 6.208 1.00 82.94 96 LEU A N 1
ATOM 807 C CA . LEU A 1 96 ? 6.551 -2.974 6.154 1.00 82.94 96 LEU A CA 1
ATOM 808 C C . LEU A 1 96 ? 6.976 -3.358 4.732 1.00 82.94 96 LEU A C 1
ATOM 810 O O . LEU A 1 96 ? 7.980 -4.046 4.562 1.00 82.94 96 LEU A O 1
ATOM 814 N N . SER A 1 97 ? 6.264 -2.880 3.709 1.00 82.75 97 SER A N 1
ATOM 815 C CA . SER A 1 97 ? 6.604 -3.147 2.303 1.00 82.75 97 SER A CA 1
ATOM 816 C C . SER A 1 97 ? 7.942 -2.532 1.893 1.00 82.75 97 SER A C 1
ATOM 818 O O . SER A 1 97 ? 8.620 -3.071 1.025 1.00 82.75 97 SER A O 1
ATOM 820 N N . PHE A 1 98 ? 8.349 -1.437 2.539 1.00 78.19 98 PHE A N 1
ATOM 821 C CA . PHE A 1 98 ? 9.649 -0.793 2.327 1.00 78.19 98 PHE A CA 1
ATOM 822 C C . PHE A 1 98 ? 10.740 -1.323 3.266 1.00 78.19 98 PHE A C 1
ATOM 824 O O . PHE A 1 98 ? 11.831 -0.764 3.325 1.00 78.19 98 PHE A O 1
ATOM 831 N N . GLY A 1 99 ? 10.455 -2.378 4.035 1.00 68.31 99 GLY A N 1
ATOM 832 C CA . GLY A 1 99 ? 11.374 -2.899 5.043 1.00 68.31 99 GLY A CA 1
ATOM 833 C C . GLY A 1 99 ? 11.403 -2.088 6.342 1.00 68.31 99 GLY A C 1
ATOM 834 O O . GLY A 1 99 ? 12.234 -2.370 7.205 1.00 68.31 99 GLY A O 1
ATOM 835 N N . PHE A 1 100 ? 10.494 -1.122 6.537 1.00 59.38 100 PHE A N 1
ATOM 836 C CA . PHE A 1 100 ? 10.359 -0.446 7.828 1.00 59.38 100 PHE A CA 1
ATOM 837 C C . PHE A 1 100 ? 9.650 -1.365 8.820 1.00 59.38 100 PHE A C 1
ATOM 839 O O . PHE A 1 100 ? 8.423 -1.448 8.867 1.00 59.38 100 PHE A O 1
ATOM 846 N N . TYR A 1 101 ? 10.434 -2.044 9.652 1.00 52.97 101 TYR A N 1
ATOM 847 C CA . TYR A 1 101 ? 9.920 -2.726 10.830 1.00 52.97 101 TYR A CA 1
ATOM 848 C C . TYR A 1 101 ? 9.687 -1.715 11.950 1.00 52.97 101 TYR A C 1
ATOM 850 O O . TYR A 1 101 ? 10.626 -1.256 12.597 1.00 52.97 101 TYR A O 1
ATOM 858 N N . VAL A 1 102 ? 8.422 -1.415 12.239 1.00 46.91 102 VAL A N 1
ATOM 859 C CA . VAL A 1 102 ? 8.059 -0.816 13.526 1.00 46.91 102 VAL A CA 1
ATOM 860 C C . VAL A 1 102 ? 7.809 -1.959 14.508 1.00 46.91 102 VAL A C 1
ATOM 862 O O . VAL A 1 102 ? 6.678 -2.392 14.712 1.00 46.91 102 VAL A O 1
ATOM 865 N N . GLN A 1 103 ? 8.877 -2.496 15.104 1.00 44.31 103 GLN A N 1
ATOM 866 C CA . GLN A 1 103 ? 8.724 -3.255 16.345 1.00 44.31 103 GLN A CA 1
ATOM 867 C C . GLN A 1 103 ? 8.308 -2.259 17.433 1.00 44.31 103 GLN A C 1
ATOM 869 O O . GLN A 1 103 ? 9.084 -1.375 17.776 1.00 44.31 103 GLN A O 1
ATOM 874 N N . LEU A 1 104 ? 7.104 -2.357 17.992 1.00 52.22 104 LEU A N 1
ATOM 875 C CA . LEU A 1 104 ? 6.763 -1.605 19.205 1.00 52.22 104 LEU A CA 1
ATOM 876 C C . LEU A 1 104 ? 6.318 -2.587 20.285 1.00 52.22 104 LEU A C 1
ATOM 878 O O . LEU A 1 104 ? 5.480 -3.450 20.027 1.00 52.22 104 LEU A O 1
ATOM 882 N N . PRO A 1 105 ? 6.957 -2.488 21.467 1.00 47.38 105 PRO A N 1
ATOM 883 C CA . PRO A 1 105 ? 6.629 -1.378 22.364 1.00 47.38 105 PRO A CA 1
ATOM 884 C C . PRO A 1 105 ? 7.771 -0.424 22.769 1.00 47.38 105 PRO A C 1
ATOM 886 O O . PRO A 1 105 ? 7.487 0.521 23.491 1.00 47.38 105 PRO A O 1
ATOM 889 N N . ASN A 1 106 ? 9.027 -0.598 22.333 1.00 50.81 106 ASN A N 1
ATOM 890 C CA . ASN A 1 106 ? 10.157 0.191 22.877 1.00 50.81 106 ASN A CA 1
ATOM 891 C C . ASN A 1 106 ? 11.015 0.959 21.857 1.00 50.81 106 ASN A C 1
ATOM 893 O O . ASN A 1 106 ? 12.081 1.467 22.206 1.00 50.81 106 ASN A O 1
ATOM 897 N N . VAL A 1 107 ? 10.574 1.087 20.605 1.00 55.53 107 VAL A N 1
ATOM 898 C CA . VAL A 1 107 ? 11.291 1.926 19.639 1.00 55.53 107 VAL A CA 1
ATOM 899 C C . VAL A 1 107 ? 10.907 3.386 19.860 1.00 55.53 107 VAL A C 1
ATOM 901 O O . VAL A 1 107 ? 9.800 3.820 19.548 1.00 55.53 107 VAL A O 1
ATOM 904 N N . GLN A 1 108 ? 11.838 4.152 20.427 1.00 66.06 108 GLN A N 1
ATOM 905 C CA . GLN A 1 108 ? 11.662 5.582 20.642 1.00 66.06 108 GLN A CA 1
ATOM 906 C C . GLN A 1 108 ? 11.514 6.292 19.287 1.00 66.06 108 GLN A C 1
ATOM 908 O O . GLN A 1 108 ? 12.326 6.100 18.383 1.00 66.06 108 GLN A O 1
ATOM 913 N N . LEU A 1 109 ? 10.499 7.152 19.159 1.00 57.50 109 LEU A N 1
ATOM 914 C CA . LEU A 1 109 ? 10.205 7.925 17.944 1.00 57.50 109 LEU A CA 1
ATOM 915 C C . LEU A 1 109 ? 11.439 8.607 17.298 1.00 57.50 109 LEU A C 1
ATOM 917 O O . LEU A 1 109 ? 11.545 8.574 16.071 1.00 57.50 109 LEU A O 1
ATOM 921 N N . PRO A 1 110 ? 12.413 9.157 18.058 1.00 68.50 110 PRO A N 1
ATOM 922 C CA . PRO A 1 110 ? 13.632 9.733 17.485 1.00 68.50 110 PRO A CA 1
ATOM 923 C C . PRO A 1 110 ? 14.507 8.720 16.735 1.00 68.50 110 PRO A C 1
ATOM 925 O O . PRO A 1 110 ? 15.103 9.068 15.719 1.00 68.50 110 PRO A O 1
ATOM 928 N N . TYR A 1 111 ? 14.558 7.469 17.200 1.00 65.25 111 TYR A N 1
ATOM 929 C CA . TYR A 1 111 ? 15.318 6.397 16.555 1.00 65.25 111 TYR A CA 1
ATOM 930 C C . TYR A 1 111 ? 14.689 6.002 15.217 1.00 65.25 111 TYR A C 1
ATOM 932 O O . TYR A 1 111 ? 15.382 5.904 14.209 1.00 65.25 111 TYR A O 1
ATOM 940 N N . LEU A 1 112 ? 13.359 5.873 15.180 1.00 61.19 112 LEU A N 1
ATOM 941 C CA . LEU A 1 112 ? 12.6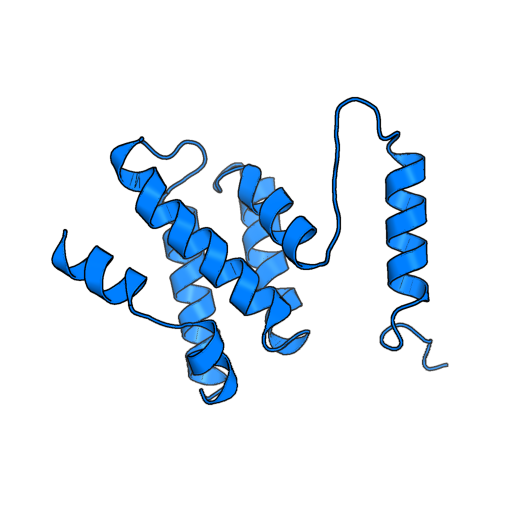32 5.603 13.939 1.00 61.19 112 LEU A CA 1
ATOM 942 C C . LEU A 1 112 ? 12.841 6.725 12.910 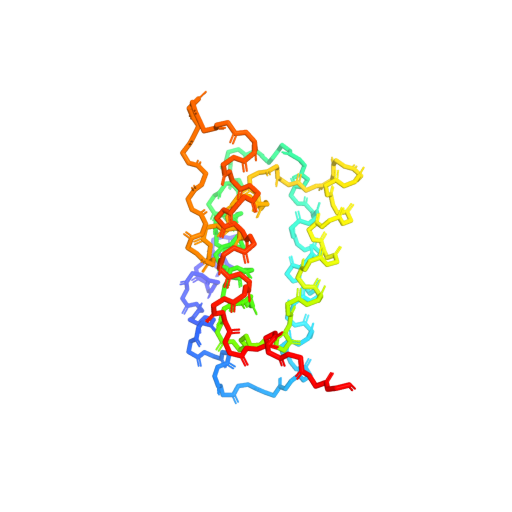1.00 61.19 112 LEU A C 1
ATOM 944 O O . LEU A 1 112 ? 13.089 6.450 11.740 1.00 61.19 112 LEU A O 1
ATOM 948 N N . ILE A 1 113 ? 12.793 7.991 13.344 1.00 66.19 113 ILE A N 1
ATOM 949 C CA . ILE A 1 113 ? 13.073 9.147 12.478 1.00 66.19 113 ILE A CA 1
ATOM 950 C C . ILE A 1 113 ? 14.514 9.102 11.948 1.00 66.19 113 ILE A C 1
ATOM 952 O O . ILE A 1 113 ? 14.742 9.439 10.787 1.00 66.19 113 ILE A O 1
ATOM 956 N N . ALA A 1 114 ? 15.484 8.693 12.768 1.00 71.19 114 ALA A N 1
ATOM 957 C CA . ALA A 1 114 ? 16.876 8.567 12.345 1.00 71.19 114 ALA A CA 1
ATOM 958 C C . ALA A 1 114 ? 17.063 7.468 11.286 1.00 71.19 114 ALA A C 1
ATOM 960 O O . ALA A 1 114 ? 17.698 7.725 10.265 1.00 71.19 114 ALA A O 1
ATOM 961 N N . GLU A 1 115 ? 16.458 6.292 11.470 1.00 68.12 115 GLU A N 1
ATOM 962 C CA . GLU A 1 115 ? 16.518 5.201 10.488 1.00 68.12 115 GLU A CA 1
ATOM 963 C C . GLU A 1 115 ? 15.759 5.540 9.198 1.00 68.12 115 GLU A C 1
ATOM 965 O O . GLU A 1 115 ? 16.261 5.272 8.109 1.00 68.12 115 GLU A O 1
ATOM 970 N N . LEU A 1 116 ? 14.615 6.230 9.288 1.00 63.44 116 LEU A N 1
ATOM 971 C CA . LEU A 1 116 ? 13.899 6.762 8.121 1.00 63.44 116 LEU A CA 1
ATOM 972 C C . LEU A 1 116 ? 14.766 7.745 7.325 1.00 63.44 116 LEU A C 1
ATOM 974 O O . LEU A 1 116 ? 14.846 7.646 6.102 1.00 63.44 116 LEU A O 1
ATOM 978 N N . LYS A 1 117 ? 15.452 8.668 8.012 1.00 62.66 117 LYS A N 1
ATOM 979 C CA . LYS A 1 117 ? 16.385 9.618 7.383 1.00 62.66 117 LYS A CA 1
ATOM 980 C C . LYS A 1 117 ? 17.585 8.909 6.765 1.00 62.66 117 LYS A C 1
ATOM 982 O O . LYS A 1 117 ? 17.982 9.242 5.656 1.00 62.66 117 LYS A O 1
ATOM 987 N N . LYS A 1 118 ? 18.156 7.927 7.462 1.00 69.12 118 LYS A N 1
ATOM 988 C CA . LYS A 1 118 ? 19.291 7.139 6.976 1.00 69.12 118 LYS A CA 1
ATOM 989 C C . LYS A 1 118 ? 18.913 6.338 5.736 1.00 69.12 118 LYS A C 1
ATOM 991 O O . LYS A 1 118 ? 19.637 6.402 4.750 1.00 69.12 118 LYS A O 1
ATOM 996 N N . TYR A 1 119 ? 17.767 5.657 5.763 1.00 62.97 119 TYR A N 1
ATOM 997 C CA . TYR A 1 119 ? 17.224 4.958 4.606 1.00 62.97 119 TYR A CA 1
ATOM 998 C C . TYR A 1 119 ? 17.034 5.931 3.442 1.00 62.97 119 TYR A C 1
ATOM 1000 O O . TYR A 1 119 ? 17.631 5.706 2.395 1.00 62.97 119 TYR A O 1
ATOM 1008 N N . ALA A 1 120 ? 16.313 7.042 3.645 1.00 59.88 120 ALA A N 1
ATOM 1009 C CA . ALA A 1 120 ? 16.091 8.062 2.618 1.00 59.88 120 ALA A CA 1
ATOM 1010 C C . ALA A 1 120 ? 17.407 8.581 2.010 1.00 59.88 120 ALA A C 1
ATOM 1012 O O . ALA A 1 120 ? 17.542 8.614 0.795 1.00 59.88 120 ALA A O 1
ATOM 1013 N N . ASN A 1 121 ? 18.414 8.883 2.829 1.00 61.97 121 ASN A N 1
ATOM 1014 C CA . ASN A 1 121 ? 19.713 9.371 2.353 1.00 61.97 121 ASN A CA 1
ATOM 1015 C C . ASN A 1 121 ? 20.575 8.285 1.684 1.00 61.97 121 ASN A C 1
ATOM 1017 O O . ASN A 1 121 ? 21.474 8.606 0.915 1.00 61.97 121 ASN A O 1
ATOM 1021 N N . SER A 1 122 ? 20.345 7.008 2.004 1.00 63.41 122 SER A N 1
ATOM 1022 C CA . SER A 1 122 ? 21.056 5.867 1.408 1.00 63.41 122 SER A CA 1
ATOM 1023 C C . SER A 1 122 ? 20.421 5.363 0.114 1.00 63.41 122 SER A C 1
ATOM 1025 O O . SER A 1 122 ? 21.059 4.614 -0.626 1.00 63.41 122 SER A O 1
ATOM 1027 N N . GLN A 1 123 ? 19.173 5.751 -0.165 1.00 53.41 123 GLN A N 1
ATOM 1028 C CA . GLN A 1 123 ? 18.554 5.448 -1.444 1.00 53.41 123 GLN A CA 1
ATOM 1029 C C . GLN A 1 123 ? 19.191 6.343 -2.519 1.00 53.41 123 GLN A C 1
ATOM 1031 O O . GLN A 1 123 ? 19.135 7.567 -2.388 1.00 53.41 123 GLN A O 1
ATOM 1036 N N . PRO A 1 124 ? 19.702 5.784 -3.630 1.00 55.44 124 PRO A N 1
ATOM 1037 C CA . PRO A 1 124 ? 20.264 6.562 -4.744 1.00 55.44 124 PRO A CA 1
ATOM 1038 C C . PRO A 1 124 ? 19.236 7.468 -5.459 1.00 55.44 124 PRO A C 1
ATOM 1040 O O . PRO A 1 124 ? 19.569 8.139 -6.427 1.00 55.44 124 PRO A O 1
ATOM 1043 N N . LEU A 1 125 ? 17.988 7.491 -4.984 1.00 51.03 125 LEU A N 1
ATOM 1044 C CA . LEU A 1 125 ? 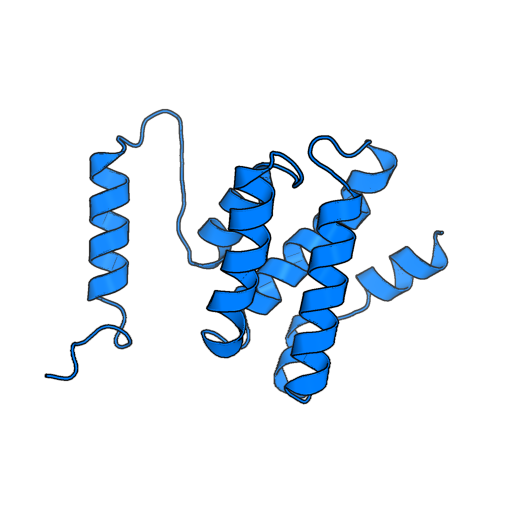16.853 8.246 -5.514 1.00 51.03 125 LEU A CA 1
ATOM 1045 C C . LEU A 1 125 ? 16.723 9.666 -4.939 1.00 51.03 125 LEU A C 1
ATOM 1047 O O . LEU A 1 125 ? 16.019 10.480 -5.526 1.00 51.03 125 LEU A O 1
ATOM 1051 N N . PHE A 1 126 ? 17.367 9.959 -3.802 1.00 45.56 126 PHE A N 1
ATOM 1052 C CA . PHE A 1 126 ? 17.323 11.278 -3.148 1.00 45.56 126 PHE A CA 1
ATOM 1053 C C . PHE A 1 126 ? 18.685 11.982 -3.119 1.00 45.56 126 PHE A C 1
ATOM 1055 O O . PHE A 1 126 ? 18.812 13.033 -2.489 1.00 45.56 126 PHE A O 1
ATOM 1062 N N . CYS A 1 127 ? 19.705 11.428 -3.788 1.00 42.53 127 CYS A N 1
ATOM 1063 C CA . CYS A 1 127 ? 20.915 12.188 -4.078 1.00 42.53 127 CYS A CA 1
ATOM 1064 C C . CYS A 1 127 ? 20.502 13.417 -4.891 1.00 42.53 127 CYS A C 1
ATOM 1066 O O . CYS A 1 127 ? 19.971 13.294 -5.992 1.00 42.53 127 CYS A O 1
ATOM 1068 N N . ALA A 1 128 ? 20.669 14.576 -4.259 1.00 50.03 128 ALA A N 1
ATOM 1069 C CA . ALA A 1 128 ? 20.264 15.875 -4.751 1.00 50.03 128 ALA A CA 1
ATOM 1070 C C . ALA A 1 128 ? 20.735 16.085 -6.192 1.00 50.03 128 ALA A C 1
ATOM 1072 O O . ALA A 1 128 ? 21.931 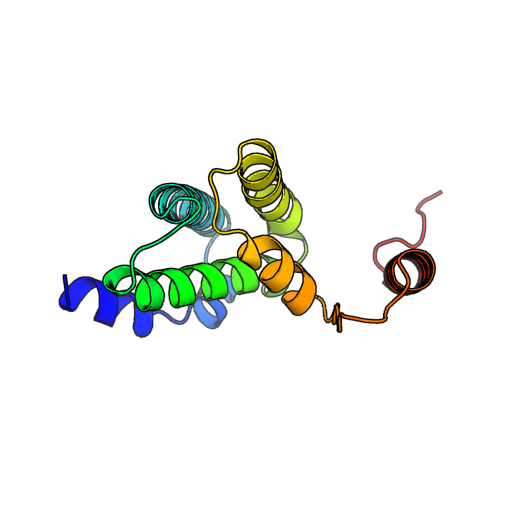16.008 -6.468 1.00 50.03 128 ALA A O 1
ATOM 1073 N N . ASN A 1 129 ? 19.791 16.389 -7.080 1.00 40.88 129 ASN A N 1
ATOM 1074 C CA . ASN A 1 129 ? 20.126 17.264 -8.188 1.00 40.88 129 ASN A CA 1
ATOM 1075 C C . ASN A 1 129 ? 20.152 18.688 -7.620 1.00 40.88 129 ASN A C 1
ATOM 1077 O O . ASN A 1 129 ? 19.257 19.063 -6.860 1.00 40.88 129 ASN A O 1
ATOM 1081 N N . GLU A 1 130 ? 21.246 19.368 -7.945 1.00 37.06 130 GLU A N 1
ATOM 1082 C CA . GLU A 1 130 ? 21.692 20.705 -7.533 1.00 37.06 130 GLU A CA 1
ATOM 1083 C C . GLU A 1 130 ? 20.609 21.795 -7.523 1.00 37.06 130 GLU A C 1
ATOM 1085 O O . GLU A 1 130 ? 19.733 21.799 -8.420 1.00 37.06 130 GLU A O 1
#

Sequence (130 aa):
MFTVIYHIHQFDVNSWLKIVADRESTQFLQMLGNALFSFGKNPNDEKQMVLGLYRKHLQYMAICRFPDYLEQVFRIILNGMRNFSLYPLLWNDLLLSFGFYVQLPNVQLPYLIAELKKYANSQPLFCANE

Radius of gyration: 16.2 Å; chains: 1; bounding box: 41×38×42 Å

Foldseek 3Di:
DVVVLVVLVPDPLLVCVVPDDPVVLVVVLVVLLVVQLVCFQDHDPVCVSVNVSSLVSLLSSPPSPPPSCVVVSCVSVVVCVVVSRGHVCSVVSNCVSVVDDPPDDDDDPVNSVVVVVVVCVPPPPPPDDD